Protein AF-A0A820PFG4-F1 (afdb_monomer)

Organism: NCBI:txid433720

Secondary structure (DSSP, 8-state):
--EEEEEEEE---TT---TT----SS----BTTB-TTSS-HHHHHHHHHHHHHHHHHTT-TTSEEEEEES--HHHHHHHHHHHHHHHTTSEEEEEEE-TTS--

Radius of gyration: 14.87 Å; Cα contacts (8 Å, |Δi|>4): 149; chains: 1; bounding box: 31×24×45 Å

Foldseek 3Di:
DAAAAEEAEEQAQPPAAAPVDDQDVVHDQDQLNDRCVVDDVVVSQVVSLVSVVVVVCVVVVRHHYDYDGNDDPVVVVVVVVVVCVVQPPHDHHYHHDNRRYDD

Mean predicted aligned error: 2.88 Å

Solvent-accessible surface area (backbone atoms only — not comparable to full-atom values): 6123 Å² total; per-residue (Å²): 133,52,67,53,32,35,40,42,39,38,32,46,52,65,95,46,78,26,94,83,56,88,81,57,91,86,64,94,66,65,44,72,90,36,62,47,82,81,48,57,45,70,60,27,53,54,51,32,54,52,44,45,48,56,61,48,36,76,80,47,68,84,34,48,78,44,80,39,75,62,60,52,74,65,54,51,51,55,49,54,55,51,51,47,71,74,41,65,89,40,40,68,45,78,47,78,42,54,84,23,44,69,135

Structure (mmCIF, N/CA/C/O backbone):
data_AF-A0A820PFG4-F1
#
_entry.id   AF-A0A820PFG4-F1
#
loop_
_atom_site.group_PDB
_atom_site.id
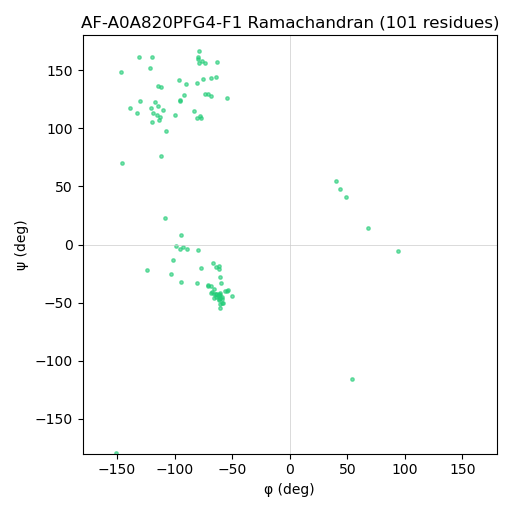_atom_site.type_symbol
_atom_site.label_atom_id
_atom_site.label_alt_id
_atom_site.label_comp_id
_atom_site.label_asym_id
_atom_site.label_entity_id
_atom_site.label_seq_id
_atom_site.pdbx_PDB_ins_code
_atom_site.Cartn_x
_atom_site.Cartn_y
_atom_site.Cartn_z
_atom_site.occupancy
_atom_site.B_iso_or_equiv
_atom_site.auth_seq_id
_atom_site.auth_comp_id
_atom_site.auth_asym_id
_atom_site.auth_atom_id
_atom_site.pdbx_PDB_model_num
ATOM 1 N N . MET A 1 1 ? -16.138 -7.560 17.099 1.00 81.19 1 MET A N 1
ATOM 2 C CA . MET A 1 1 ? -14.823 -7.464 16.434 1.00 81.19 1 MET A CA 1
ATOM 3 C C . MET A 1 1 ? -14.979 -6.708 15.120 1.00 81.19 1 MET A C 1
ATOM 5 O O . MET A 1 1 ? -15.742 -7.148 14.266 1.00 81.19 1 MET A O 1
ATOM 9 N N . LYS A 1 2 ? -14.311 -5.562 14.978 1.00 94.62 2 LYS A N 1
ATOM 10 C CA . LYS A 1 2 ? -14.297 -4.690 13.792 1.00 94.62 2 LYS A CA 1
ATOM 11 C C . LYS A 1 2 ? -12.858 -4.540 13.284 1.00 94.62 2 LYS A C 1
ATOM 13 O O . LYS A 1 2 ? -11.915 -4.616 14.067 1.00 94.62 2 LYS A O 1
ATOM 18 N N . THR A 1 3 ? -12.675 -4.303 11.985 1.00 97.88 3 THR A N 1
ATOM 19 C CA . THR A 1 3 ? -11.371 -3.868 11.456 1.00 97.88 3 THR A CA 1
ATOM 20 C C . THR A 1 3 ? -11.224 -2.371 11.685 1.00 97.88 3 THR A C 1
ATOM 22 O O . THR A 1 3 ? -11.911 -1.587 11.037 1.00 97.88 3 THR A O 1
ATOM 25 N N . VAL A 1 4 ? -10.347 -1.974 12.606 1.00 98.06 4 VAL A N 1
ATOM 26 C CA . VAL A 1 4 ? -10.161 -0.559 12.990 1.00 98.06 4 VAL A CA 1
ATOM 27 C C . VAL A 1 4 ? -8.927 0.081 12.358 1.00 98.06 4 VAL A C 1
ATOM 29 O O . VAL A 1 4 ? -8.758 1.300 12.401 1.00 98.06 4 VAL A O 1
ATOM 32 N N . SER A 1 5 ? -8.029 -0.716 11.783 1.00 98.25 5 SER A N 1
ATOM 33 C CA . SER A 1 5 ? -6.839 -0.222 11.089 1.00 98.25 5 SER A CA 1
ATOM 34 C C . SER A 1 5 ? -6.463 -1.117 9.916 1.00 98.25 5 SER A C 1
ATOM 36 O O . SER A 1 5 ? -6.675 -2.330 9.961 1.00 98.25 5 SER A O 1
ATOM 38 N N . VAL A 1 6 ? -5.885 -0.503 8.888 1.00 98.75 6 VAL A N 1
ATOM 39 C CA . VAL A 1 6 ? -5.400 -1.162 7.676 1.00 98.75 6 VAL A CA 1
ATOM 40 C C . VAL A 1 6 ? -3.965 -0.710 7.410 1.00 98.75 6 VAL A C 1
ATOM 42 O O . VAL A 1 6 ? -3.704 0.488 7.304 1.00 98.75 6 VAL A O 1
ATOM 45 N N . ALA A 1 7 ? -3.044 -1.664 7.311 1.00 98.81 7 ALA A N 1
ATOM 46 C CA . ALA A 1 7 ? -1.695 -1.461 6.797 1.00 98.81 7 ALA A CA 1
ATOM 47 C C . ALA A 1 7 ? -1.660 -1.833 5.312 1.00 98.81 7 ALA A C 1
ATOM 49 O O . ALA A 1 7 ? -2.019 -2.957 4.965 1.00 98.81 7 ALA A O 1
ATOM 50 N N . LEU A 1 8 ? -1.225 -0.907 4.461 1.00 98.81 8 LEU A N 1
ATOM 51 C CA . LEU A 1 8 ? -0.982 -1.125 3.036 1.00 98.81 8 LEU A CA 1
ATOM 52 C C . LEU A 1 8 ? 0.531 -1.133 2.810 1.00 98.81 8 LEU A C 1
ATOM 54 O O . LEU A 1 8 ? 1.158 -0.075 2.762 1.00 98.81 8 LEU A O 1
ATOM 58 N N . VAL A 1 9 ? 1.124 -2.321 2.753 1.00 98.81 9 VAL A N 1
ATOM 59 C CA . VAL A 1 9 ? 2.564 -2.517 2.563 1.00 98.81 9 VAL A CA 1
ATOM 60 C C . VAL A 1 9 ? 2.821 -2.858 1.103 1.00 98.81 9 VAL A C 1
ATOM 62 O O . VAL A 1 9 ? 2.417 -3.920 0.630 1.00 98.81 9 VAL A O 1
ATOM 65 N N . MET A 1 10 ? 3.472 -1.934 0.401 1.00 98.56 10 MET A N 1
ATOM 66 C CA . MET A 1 10 ? 3.730 -2.006 -1.034 1.00 98.56 10 MET A CA 1
ATOM 67 C C . MET A 1 10 ? 5.231 -2.178 -1.258 1.00 98.56 10 MET A C 1
ATOM 69 O O . MET A 1 10 ? 5.979 -1.238 -1.021 1.00 98.56 10 MET A O 1
ATOM 73 N N . CYS A 1 11 ? 5.659 -3.356 -1.703 1.00 98.00 11 CYS A N 1
ATOM 74 C CA . CYS A 1 11 ? 7.032 -3.676 -2.092 1.00 98.00 11 CYS A CA 1
ATOM 75 C C . CYS A 1 11 ? 7.061 -3.896 -3.611 1.00 98.00 11 CYS A C 1
ATOM 77 O O . CYS A 1 11 ? 7.045 -5.034 -4.086 1.00 98.00 11 CYS A O 1
ATOM 79 N N . LEU A 1 12 ? 7.006 -2.799 -4.369 1.00 97.06 12 LEU A N 1
ATOM 80 C CA . LEU A 1 12 ? 6.834 -2.821 -5.826 1.00 97.06 12 LEU A CA 1
ATOM 81 C C . LEU A 1 12 ? 8.123 -2.546 -6.592 1.00 97.06 12 LEU A C 1
ATOM 83 O O . LEU A 1 12 ? 8.206 -2.970 -7.741 1.00 97.06 12 LEU A O 1
ATOM 87 N N . HIS A 1 13 ? 9.087 -1.836 -5.991 1.00 95.44 13 HIS A N 1
ATOM 88 C CA . HIS A 1 13 ? 10.395 -1.557 -6.599 1.00 95.44 13 HIS A CA 1
ATOM 89 C C . HIS A 1 13 ? 10.297 -1.153 -8.088 1.00 95.44 13 HIS A C 1
ATOM 91 O O . HIS A 1 13 ? 10.970 -1.694 -8.962 1.00 95.44 13 HIS A O 1
ATOM 97 N N . ILE A 1 14 ? 9.388 -0.219 -8.396 1.00 96.19 14 ILE A N 1
ATOM 98 C CA . ILE A 1 14 ? 8.951 0.064 -9.772 1.00 96.19 14 ILE A CA 1
ATOM 99 C C . ILE A 1 14 ? 10.145 0.371 -10.686 1.00 96.19 14 ILE A C 1
ATOM 101 O O . ILE A 1 14 ? 10.932 1.280 -10.424 1.00 96.19 14 ILE A O 1
ATOM 105 N N . GLY A 1 15 ? 10.232 -0.363 -11.799 1.00 91.69 15 GLY A N 1
ATOM 106 C CA . GLY A 1 15 ? 11.328 -0.266 -12.767 1.00 91.69 15 GLY A CA 1
ATOM 107 C C . GLY A 1 15 ? 12.461 -1.268 -12.541 1.00 91.69 15 GLY A C 1
ATOM 108 O O . GLY A 1 15 ? 13.345 -1.359 -13.388 1.00 91.69 15 GLY A O 1
ATOM 109 N N . VAL A 1 16 ? 12.419 -2.035 -11.450 1.00 92.44 16 VAL A N 1
ATOM 110 C CA . VAL A 1 16 ? 13.363 -3.112 -11.150 1.00 92.44 16 VAL A CA 1
ATOM 111 C C . VAL A 1 16 ? 12.586 -4.417 -11.023 1.00 92.44 16 VAL A C 1
ATOM 113 O O . VAL A 1 16 ? 11.721 -4.560 -10.164 1.00 92.44 16 VAL A O 1
ATOM 116 N N . ASP A 1 17 ? 12.886 -5.369 -11.901 1.00 88.81 17 ASP A N 1
ATOM 117 C CA . ASP A 1 17 ? 12.269 -6.690 -11.846 1.00 88.81 17 ASP A CA 1
ATOM 118 C C . ASP A 1 17 ? 12.969 -7.555 -10.788 1.00 88.81 17 ASP A C 1
ATOM 120 O O . ASP A 1 17 ? 14.202 -7.523 -10.696 1.00 88.81 17 ASP A O 1
ATOM 124 N N . PRO A 1 18 ? 12.222 -8.335 -9.988 1.00 91.38 18 PRO A N 1
ATOM 125 C CA . PRO A 1 18 ? 12.838 -9.241 -9.037 1.00 91.38 18 PRO A CA 1
ATOM 126 C C . PRO A 1 18 ? 13.559 -10.387 -9.778 1.00 91.38 18 PRO A C 1
ATOM 128 O O . PRO A 1 18 ? 13.094 -10.850 -10.824 1.00 91.38 18 PRO A O 1
ATOM 131 N N . PRO A 1 19 ? 14.712 -10.850 -9.263 1.00 90.31 19 PRO A N 1
ATOM 132 C CA . PRO A 1 19 ? 15.622 -11.764 -9.964 1.00 90.31 19 PRO A CA 1
ATOM 133 C C . PRO A 1 19 ? 15.042 -13.154 -10.265 1.00 90.31 19 PRO A C 1
ATOM 135 O O . PRO A 1 19 ? 15.561 -13.867 -11.120 1.00 90.31 19 PRO A O 1
ATOM 138 N N . ASP A 1 20 ? 13.992 -13.558 -9.562 1.00 88.44 20 ASP A N 1
ATOM 139 C CA . ASP A 1 20 ? 13.319 -14.852 -9.671 1.00 88.44 20 ASP A CA 1
ATOM 140 C C . ASP A 1 20 ? 12.133 -14.844 -10.653 1.00 88.44 20 ASP A C 1
ATOM 142 O O . ASP A 1 20 ? 11.523 -15.891 -10.889 1.00 88.44 20 ASP A O 1
ATOM 146 N N . VAL A 1 21 ? 11.806 -13.694 -11.257 1.00 82.31 21 VAL A N 1
ATOM 147 C CA . VAL A 1 21 ? 10.670 -13.554 -12.178 1.00 82.31 21 VAL A CA 1
ATOM 148 C C . VAL A 1 21 ? 11.133 -13.103 -13.562 1.00 82.31 21 VAL A C 1
ATOM 150 O O . VAL A 1 21 ? 11.394 -11.929 -13.812 1.00 82.31 21 VAL A O 1
ATOM 153 N N . ALA A 1 22 ? 11.139 -14.034 -14.518 1.00 83.00 22 ALA A N 1
ATOM 154 C CA . ALA A 1 22 ? 11.299 -13.701 -15.931 1.00 83.00 22 ALA A CA 1
ATOM 155 C C . ALA A 1 22 ? 9.981 -13.136 -16.494 1.00 83.00 22 ALA A C 1
ATOM 157 O O . ALA A 1 22 ? 9.004 -13.869 -16.674 1.00 83.00 22 ALA A O 1
ATOM 158 N N . LYS A 1 23 ? 9.935 -11.830 -16.785 1.00 81.56 23 LYS A N 1
ATOM 159 C CA . LYS A 1 23 ? 8.765 -11.212 -17.424 1.00 81.56 23 LYS A CA 1
ATOM 160 C C . LYS A 1 23 ? 8.676 -11.602 -18.902 1.00 81.56 23 LYS A C 1
ATOM 162 O O . LYS A 1 23 ? 9.625 -11.446 -19.664 1.00 81.56 23 LYS A O 1
ATOM 167 N N . ILE A 1 24 ? 7.499 -12.068 -19.312 1.00 87.25 24 ILE A N 1
ATOM 168 C CA . ILE A 1 24 ? 7.153 -12.313 -20.720 1.00 87.25 24 ILE A CA 1
ATOM 169 C C . ILE A 1 24 ? 6.776 -11.003 -21.431 1.00 87.25 24 ILE A C 1
ATOM 171 O O . ILE A 1 24 ? 6.411 -10.024 -20.781 1.00 87.25 24 ILE A O 1
ATOM 175 N N . ASN A 1 25 ? 6.836 -10.970 -22.766 1.00 86.44 25 ASN A N 1
ATOM 176 C CA . ASN A 1 25 ? 6.390 -9.822 -23.558 1.00 86.44 25 ASN A CA 1
ATOM 177 C C . ASN A 1 25 ? 5.241 -10.235 -24.501 1.00 86.44 25 ASN A C 1
ATOM 179 O O . ASN A 1 25 ? 5.496 -11.012 -25.423 1.00 86.44 25 ASN A O 1
ATOM 183 N N . PRO A 1 26 ? 4.002 -9.739 -24.301 1.00 87.88 26 PRO A N 1
ATOM 184 C CA . PRO A 1 26 ? 3.569 -8.780 -23.275 1.00 87.88 26 PRO A CA 1
ATOM 185 C C . PRO A 1 26 ? 3.366 -9.413 -21.884 1.00 87.88 26 PRO A C 1
ATOM 187 O O . PRO A 1 26 ? 3.075 -10.600 -21.769 1.00 87.88 26 PRO A O 1
ATOM 190 N N . CYS A 1 27 ? 3.455 -8.601 -20.825 1.00 87.25 27 CYS A N 1
ATOM 191 C CA . CYS A 1 27 ? 3.113 -8.975 -19.445 1.00 87.25 27 CYS A CA 1
ATOM 192 C C . CYS A 1 27 ? 1.990 -8.094 -18.876 1.00 87.25 27 CYS A C 1
ATOM 194 O O . CYS A 1 27 ? 1.733 -6.996 -19.375 1.00 87.25 27 CYS A O 1
ATOM 196 N N . SER A 1 28 ? 1.335 -8.564 -17.809 1.00 90.12 28 SER A N 1
ATOM 197 C CA . SER A 1 28 ? 0.434 -7.745 -16.992 1.00 90.12 28 SER A CA 1
ATOM 198 C C . SER A 1 28 ? 1.231 -6.681 -16.236 1.00 90.12 28 SER A C 1
ATOM 200 O O . SER A 1 28 ? 2.202 -7.015 -15.557 1.00 90.12 28 SER A O 1
ATOM 202 N N . LYS A 1 29 ? 0.823 -5.412 -16.352 1.00 89.25 29 LYS A N 1
ATOM 203 C CA . LYS A 1 29 ? 1.572 -4.268 -15.797 1.00 89.25 29 LYS A CA 1
ATOM 204 C C . LYS A 1 29 ? 0.775 -3.383 -14.845 1.00 89.25 29 LYS A C 1
ATOM 206 O O . LYS A 1 29 ? 1.386 -2.645 -14.085 1.00 89.25 29 LYS A O 1
ATOM 211 N N . LEU A 1 30 ? -0.557 -3.402 -14.924 1.00 96.69 30 LEU A N 1
ATOM 212 C CA . LEU A 1 30 ? -1.379 -2.490 -14.133 1.00 96.69 30 LEU A CA 1
ATOM 213 C C . LEU A 1 30 ? -1.350 -2.882 -12.656 1.00 96.69 30 LEU A C 1
ATOM 215 O O . LEU A 1 30 ? -1.659 -4.019 -12.308 1.00 96.69 30 LEU A O 1
ATOM 219 N N . GLU A 1 31 ? -1.072 -1.903 -11.806 1.00 97.50 31 GLU A N 1
ATOM 220 C CA . GLU A 1 31 ? -1.135 -2.012 -10.352 1.00 97.50 31 GLU A CA 1
ATOM 221 C C . GLU A 1 31 ? -2.244 -1.092 -9.858 1.00 97.50 31 GLU A C 1
ATOM 223 O O . GLU A 1 31 ? -2.217 0.111 -10.107 1.00 97.50 31 GLU A O 1
ATOM 228 N N . CYS A 1 32 ? -3.262 -1.650 -9.201 1.00 97.88 32 CYS A N 1
ATOM 229 C CA . CYS A 1 32 ? -4.437 -0.888 -8.756 1.00 97.88 32 CYS A CA 1
ATOM 230 C C . CYS A 1 32 ? -5.049 -0.004 -9.866 1.00 97.88 32 CYS A C 1
ATOM 232 O O . CYS A 1 32 ? -5.448 1.125 -9.604 1.00 97.88 32 CYS A O 1
ATOM 234 N N . TRP A 1 33 ? -5.131 -0.526 -11.098 1.00 97.81 33 TRP A N 1
ATOM 235 C CA . TRP A 1 33 ? -5.630 0.176 -12.298 1.00 97.81 33 TRP A CA 1
ATOM 236 C C . TRP A 1 33 ? -4.756 1.334 -12.804 1.00 97.81 33 TRP A C 1
ATOM 238 O O . TRP A 1 33 ? -5.202 2.115 -13.641 1.00 97.81 33 TRP A O 1
ATOM 248 N N . ILE A 1 34 ? -3.513 1.436 -12.336 1.00 98.00 34 ILE A N 1
ATOM 249 C CA . ILE A 1 34 ? -2.543 2.450 -12.756 1.00 98.00 34 ILE A CA 1
ATOM 250 C C . ILE A 1 34 ? -1.415 1.767 -13.528 1.00 98.00 34 ILE A C 1
ATOM 252 O O . ILE A 1 34 ? -0.914 0.727 -13.106 1.00 98.00 34 ILE A O 1
A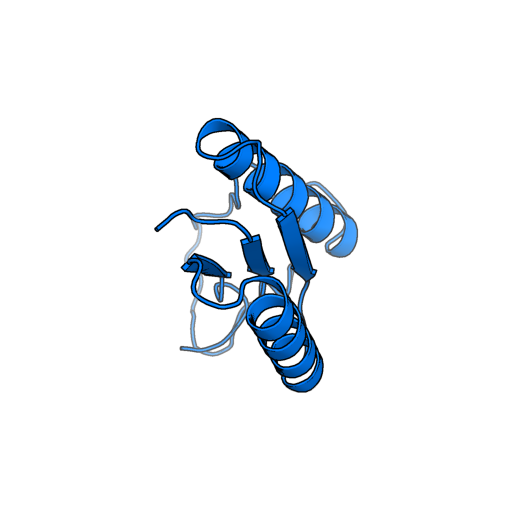TOM 256 N N . ASP A 1 35 ? -1.011 2.353 -14.659 1.00 97.00 35 ASP A N 1
ATOM 257 C CA . ASP A 1 35 ? 0.224 1.963 -15.343 1.00 97.00 35 ASP A CA 1
ATOM 258 C C . ASP A 1 35 ? 1.425 2.581 -14.603 1.00 97.00 35 ASP A C 1
ATOM 260 O O . ASP A 1 35 ? 1.594 3.807 -14.636 1.00 97.00 35 ASP A O 1
ATOM 264 N N . PRO A 1 36 ? 2.266 1.772 -13.929 1.00 96.50 36 PRO A N 1
ATOM 265 C CA . PRO A 1 36 ? 3.392 2.286 -13.159 1.00 96.50 36 PRO A CA 1
ATOM 266 C C . PRO A 1 36 ? 4.479 2.928 -14.034 1.00 96.50 36 PRO A C 1
ATOM 268 O O . PRO A 1 36 ? 5.303 3.675 -13.510 1.00 96.50 36 PRO A O 1
ATOM 271 N N . PHE A 1 37 ? 4.480 2.679 -15.349 1.00 95.06 37 PHE A N 1
ATOM 272 C CA . PHE A 1 37 ? 5.470 3.211 -16.291 1.00 95.06 37 PHE A CA 1
ATOM 273 C C . PHE A 1 37 ? 5.018 4.496 -17.000 1.00 95.06 37 PHE A C 1
ATOM 275 O O . PHE A 1 37 ? 5.803 5.104 -17.725 1.00 95.06 37 PHE A 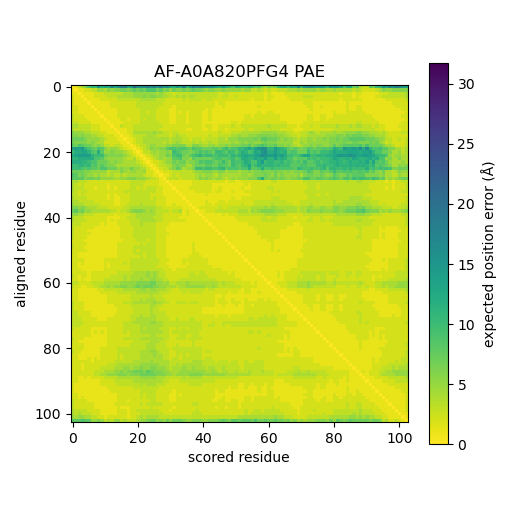O 1
ATOM 282 N N . ALA A 1 38 ? 3.783 4.952 -16.769 1.00 96.12 38 ALA A N 1
ATOM 283 C CA . ALA A 1 38 ? 3.267 6.207 -17.323 1.00 96.12 38 ALA A CA 1
ATOM 284 C C . ALA A 1 38 ? 3.741 7.462 -16.555 1.00 96.12 38 ALA A C 1
ATOM 286 O O . ALA A 1 38 ? 3.430 8.589 -16.943 1.00 96.12 38 ALA A O 1
ATOM 287 N N . MET A 1 39 ? 4.467 7.292 -15.444 1.00 96.50 39 MET A N 1
ATOM 288 C CA . MET A 1 39 ? 4.992 8.378 -14.611 1.00 96.50 39 MET A CA 1
ATOM 289 C C . MET A 1 39 ? 6.288 7.962 -13.901 1.00 96.50 39 MET A C 1
ATOM 291 O O . MET A 1 39 ? 6.774 6.849 -14.076 1.00 96.50 39 MET A O 1
ATOM 295 N N . THR A 1 40 ? 6.875 8.857 -13.098 1.00 97.88 40 THR A N 1
ATOM 296 C CA . THR A 1 40 ? 8.091 8.523 -12.341 1.00 97.88 40 THR A CA 1
ATOM 297 C C . THR A 1 40 ? 7.810 7.415 -11.315 1.00 97.88 40 THR A C 1
ATOM 299 O O . THR A 1 40 ? 6.745 7.446 -10.691 1.00 97.88 40 THR A O 1
ATOM 302 N N . PRO A 1 41 ? 8.755 6.485 -11.061 1.00 97.69 41 PRO A N 1
ATOM 303 C CA . PRO A 1 41 ? 8.546 5.355 -10.147 1.00 97.69 41 PRO A CA 1
ATOM 304 C C . PRO A 1 41 ? 7.990 5.754 -8.776 1.00 97.69 41 PRO A C 1
ATOM 306 O O . PRO A 1 41 ? 7.026 5.172 -8.289 1.00 97.69 41 PRO A O 1
ATOM 309 N N . ARG A 1 42 ? 8.534 6.823 -8.182 1.00 97.19 42 ARG A N 1
ATOM 310 C CA . ARG A 1 42 ? 8.062 7.346 -6.895 1.00 97.19 42 ARG A CA 1
ATOM 311 C C . ARG A 1 42 ? 6.605 7.812 -6.947 1.00 97.19 42 ARG A C 1
ATOM 313 O O . ARG A 1 42 ? 5.818 7.458 -6.075 1.00 97.19 42 ARG A O 1
ATOM 320 N N . ARG A 1 43 ? 6.240 8.588 -7.973 1.00 98.19 43 ARG A N 1
ATOM 321 C CA . ARG A 1 43 ? 4.872 9.100 -8.131 1.00 98.19 43 ARG A CA 1
ATOM 322 C C . ARG A 1 43 ? 3.892 7.970 -8.441 1.00 98.19 43 ARG A C 1
ATOM 324 O O . ARG A 1 43 ? 2.761 8.005 -7.958 1.00 98.19 43 ARG A O 1
ATOM 331 N N . ALA A 1 44 ? 4.326 6.972 -9.209 1.00 98.25 44 ALA A N 1
ATOM 332 C CA . ALA A 1 44 ? 3.545 5.773 -9.480 1.00 98.25 44 ALA A CA 1
ATOM 333 C C . ALA A 1 44 ? 3.235 5.028 -8.178 1.00 98.25 44 ALA A C 1
ATOM 335 O O . ALA A 1 44 ? 2.068 4.783 -7.890 1.00 98.25 44 ALA A O 1
ATOM 336 N N . LEU A 1 45 ? 4.249 4.759 -7.352 1.00 98.50 45 LEU A N 1
ATOM 337 C CA . LEU A 1 45 ? 4.096 4.068 -6.070 1.00 98.50 45 LEU A CA 1
ATOM 338 C C . LEU A 1 45 ? 3.139 4.801 -5.115 1.00 98.50 45 LEU A C 1
ATOM 340 O O . LEU A 1 45 ? 2.247 4.182 -4.534 1.00 98.50 45 LEU A O 1
ATOM 344 N N . GLU A 1 46 ? 3.282 6.124 -4.994 1.00 98.50 46 GLU A N 1
ATOM 345 C CA . GLU A 1 46 ? 2.381 6.968 -4.197 1.00 98.50 46 GLU A CA 1
ATOM 346 C C . GLU A 1 46 ? 0.934 6.914 -4.730 1.00 98.50 46 GLU A C 1
ATOM 348 O O . GLU A 1 46 ? -0.008 6.760 -3.949 1.00 98.50 46 GLU A O 1
ATOM 353 N N . SER A 1 47 ? 0.750 6.975 -6.054 1.00 98.56 47 SER A N 1
ATOM 354 C CA . SER A 1 47 ? -0.575 6.939 -6.695 1.00 98.56 47 SER A CA 1
ATOM 355 C C . SER A 1 47 ? -1.254 5.574 -6.553 1.00 98.56 47 SER A C 1
ATOM 357 O O . SER A 1 47 ? -2.440 5.511 -6.238 1.00 98.56 47 SER A O 1
ATOM 359 N N . ILE A 1 48 ? -0.500 4.484 -6.721 1.00 98.75 48 ILE A N 1
ATOM 360 C CA . ILE A 1 48 ? -0.979 3.106 -6.542 1.00 98.75 48 ILE A CA 1
ATOM 361 C C . ILE A 1 48 ? -1.452 2.893 -5.104 1.00 98.75 48 ILE A C 1
ATOM 363 O O . ILE A 1 48 ? -2.544 2.374 -4.886 1.00 98.75 48 ILE A O 1
ATOM 367 N N . ALA A 1 49 ? -0.672 3.330 -4.114 1.00 98.69 49 ALA A N 1
ATOM 368 C CA . ALA A 1 49 ? -1.055 3.190 -2.714 1.00 98.69 49 ALA A CA 1
ATOM 369 C C . ALA A 1 49 ? -2.290 4.029 -2.350 1.00 98.69 49 ALA A C 1
ATOM 371 O O . ALA A 1 49 ? -3.144 3.562 -1.593 1.00 98.69 49 ALA A O 1
ATOM 372 N N . ALA A 1 50 ? -2.405 5.244 -2.894 1.00 98.69 50 ALA A N 1
ATOM 373 C CA . ALA A 1 50 ? -3.579 6.093 -2.703 1.00 98.69 50 ALA A CA 1
ATOM 374 C C . ALA A 1 50 ? -4.840 5.467 -3.322 1.00 98.69 50 ALA A C 1
ATOM 376 O O . ALA A 1 50 ? -5.901 5.447 -2.697 1.00 98.69 50 ALA A O 1
ATOM 377 N N . GLU A 1 51 ? -4.720 4.901 -4.522 1.00 98.75 51 GLU A N 1
ATOM 378 C CA . GLU A 1 51 ? -5.822 4.226 -5.203 1.00 98.75 51 GLU A CA 1
ATOM 379 C C . GLU A 1 51 ? -6.229 2.931 -4.481 1.00 98.75 51 GLU A C 1
ATOM 381 O O . GLU A 1 51 ? -7.418 2.688 -4.270 1.00 98.75 51 GLU A O 1
ATOM 386 N N . LEU A 1 52 ? -5.263 2.147 -3.992 1.00 98.81 52 LEU A N 1
ATOM 387 C CA . LEU A 1 52 ? -5.533 0.979 -3.153 1.00 98.81 52 LEU A CA 1
ATOM 388 C C . LEU A 1 52 ? -6.260 1.359 -1.856 1.00 98.81 52 LEU A C 1
ATOM 390 O O . LEU A 1 52 ? -7.216 0.690 -1.455 1.00 98.81 52 LEU A O 1
ATOM 394 N N . GLN A 1 53 ? -5.835 2.444 -1.202 1.00 98.75 53 GLN A N 1
ATOM 395 C CA . GLN A 1 53 ? -6.525 2.965 -0.026 1.00 98.75 53 GLN A CA 1
ATOM 396 C C . GLN A 1 53 ? -7.979 3.311 -0.363 1.00 98.75 53 GLN A C 1
ATOM 398 O O . GLN A 1 53 ? -8.882 2.813 0.310 1.00 98.75 53 GLN A O 1
ATOM 403 N N . ARG A 1 54 ? -8.216 4.067 -1.442 1.00 98.62 54 ARG A N 1
ATOM 404 C CA . ARG A 1 54 ? -9.562 4.438 -1.910 1.00 98.62 54 ARG A CA 1
ATOM 405 C C . ARG A 1 54 ? -10.445 3.213 -2.177 1.00 98.62 54 ARG A C 1
ATOM 407 O O . ARG A 1 54 ? -11.631 3.208 -1.841 1.00 98.62 54 ARG A O 1
ATOM 414 N N . GLN A 1 55 ? -9.878 2.150 -2.750 1.00 98.75 55 GLN A N 1
ATOM 415 C CA . GLN A 1 55 ? -10.588 0.888 -2.978 1.00 98.75 55 GLN A CA 1
ATOM 416 C C . GLN A 1 55 ? -11.015 0.217 -1.669 1.00 98.75 55 GLN A C 1
ATOM 418 O O . GLN A 1 55 ? -12.154 -0.242 -1.565 1.00 98.75 55 GLN A O 1
ATOM 423 N N . TYR A 1 56 ? -10.151 0.187 -0.651 1.00 98.69 56 TYR A N 1
ATOM 424 C CA . TYR A 1 56 ? -10.523 -0.343 0.661 1.00 98.69 56 TYR A CA 1
ATOM 425 C C . TYR A 1 56 ? -11.494 0.560 1.424 1.00 98.69 56 TYR A C 1
ATOM 427 O O . TYR A 1 56 ? -12.363 0.042 2.127 1.00 98.69 56 TYR A O 1
ATOM 435 N N . GLU A 1 57 ? -11.377 1.881 1.301 1.00 98.50 57 GLU A N 1
ATOM 436 C CA . GLU A 1 57 ? -12.275 2.848 1.948 1.00 98.50 57 GLU A CA 1
ATOM 437 C C . GLU A 1 57 ? -13.729 2.669 1.495 1.00 98.50 57 GLU A C 1
ATOM 439 O O . GLU A 1 57 ? -14.649 2.888 2.283 1.00 98.50 57 GLU A O 1
ATOM 444 N N . ARG A 1 58 ? -13.956 2.168 0.272 1.00 98.25 58 ARG A N 1
ATOM 445 C CA . ARG A 1 58 ? -15.293 1.772 -0.199 1.00 98.25 58 ARG A CA 1
ATOM 446 C C . ARG A 1 58 ? -15.929 0.678 0.669 1.00 98.25 58 ARG A C 1
ATOM 448 O O . ARG A 1 58 ? -17.146 0.671 0.833 1.00 98.25 58 ARG A O 1
ATOM 455 N N . TRP A 1 59 ? -15.127 -0.234 1.221 1.00 97.94 59 TRP A N 1
ATOM 456 C CA . TRP A 1 59 ? -15.592 -1.345 2.060 1.00 97.94 59 TRP A CA 1
ATOM 457 C C . TRP A 1 59 ? -15.554 -1.018 3.558 1.00 97.94 59 TRP A C 1
ATOM 459 O O . TRP A 1 59 ? -16.381 -1.519 4.320 1.00 97.94 59 TRP A O 1
ATOM 469 N N . GLN A 1 60 ? -14.597 -0.196 4.001 1.00 97.75 60 GLN A N 1
ATOM 470 C CA . GLN A 1 60 ? -14.412 0.159 5.410 1.00 97.75 60 GLN A CA 1
ATOM 471 C C . GLN A 1 60 ? -13.917 1.605 5.593 1.00 97.75 60 GLN A C 1
ATOM 473 O O . GLN A 1 60 ? -12.809 1.861 6.051 1.00 97.75 60 GLN A O 1
ATOM 478 N N . SER A 1 61 ? -14.777 2.579 5.311 1.00 97.06 61 SER A N 1
ATOM 479 C CA . SER A 1 61 ? -14.424 4.008 5.332 1.00 97.06 61 SER A CA 1
ATOM 480 C C . SER A 1 61 ? -13.958 4.567 6.684 1.00 97.06 61 SER A C 1
ATOM 482 O O . SER A 1 61 ? -13.344 5.629 6.723 1.00 97.06 61 SER A O 1
ATOM 484 N N . LYS A 1 62 ? -14.248 3.893 7.807 1.00 97.00 62 LYS A N 1
ATOM 485 C CA . LYS A 1 62 ? -13.946 4.394 9.162 1.00 97.00 62 LYS A CA 1
ATOM 486 C C . LYS A 1 62 ? -12.668 3.814 9.774 1.00 97.00 62 LYS A C 1
ATOM 488 O O . LYS A 1 62 ? -12.331 4.169 10.904 1.00 97.00 62 LYS A O 1
ATOM 493 N N . ALA A 1 63 ? -11.970 2.913 9.081 1.00 97.94 63 ALA A N 1
ATOM 494 C CA . ALA A 1 63 ? -10.690 2.408 9.566 1.00 97.94 63 ALA A CA 1
ATOM 495 C C . ALA A 1 63 ? -9.578 3.453 9.413 1.00 97.94 63 ALA A C 1
ATOM 497 O O . ALA A 1 63 ? -9.619 4.337 8.563 1.00 97.94 63 ALA A O 1
ATOM 498 N N . ARG A 1 64 ? -8.536 3.324 10.235 1.00 98.06 64 ARG A N 1
ATOM 499 C CA . ARG A 1 64 ? -7.302 4.093 10.070 1.00 98.06 64 ARG A CA 1
ATOM 500 C C . ARG A 1 64 ? -6.403 3.418 9.037 1.00 98.06 64 ARG A C 1
ATOM 502 O O . ARG A 1 64 ? -5.882 2.336 9.304 1.00 98.06 64 ARG A O 1
ATOM 509 N N . TYR A 1 65 ? -6.169 4.084 7.915 1.00 98.56 65 TYR A N 1
ATOM 510 C CA . TYR A 1 65 ? -5.274 3.611 6.861 1.00 98.56 65 TYR A CA 1
ATOM 511 C C . TYR A 1 65 ? -3.842 4.109 7.071 1.00 98.56 65 TYR A C 1
ATOM 513 O O . TYR A 1 65 ? -3.613 5.253 7.479 1.00 98.56 65 TYR A O 1
ATOM 521 N N . LYS A 1 66 ? -2.868 3.225 6.843 1.00 98.38 66 LYS A N 1
ATOM 522 C CA . LYS A 1 66 ? -1.435 3.525 6.879 1.00 98.38 66 LYS A CA 1
ATOM 523 C C . LYS A 1 66 ? -0.733 2.819 5.727 1.00 98.38 66 LYS A C 1
ATOM 525 O O . LYS A 1 66 ? -0.706 1.592 5.699 1.00 98.38 66 LYS A O 1
ATOM 53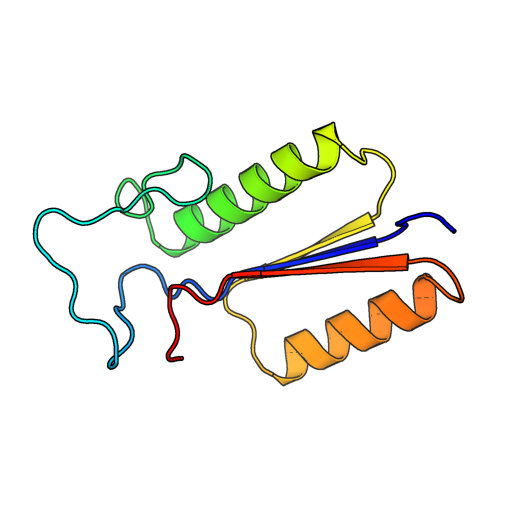0 N N . SER A 1 67 ? -0.137 3.598 4.832 1.00 98.19 67 SER A N 1
ATOM 531 C CA . SER A 1 67 ? 0.655 3.087 3.713 1.00 98.19 67 SER A CA 1
ATOM 532 C C . SER A 1 67 ? 2.142 3.074 4.051 1.00 98.19 67 SER A C 1
ATOM 534 O O . SER A 1 67 ? 2.646 3.982 4.713 1.00 98.19 67 SER A O 1
ATOM 536 N N . SER A 1 68 ? 2.835 2.037 3.597 1.00 98.31 68 SER A N 1
ATOM 537 C CA . SER A 1 68 ? 4.273 1.839 3.743 1.00 98.31 68 SER A CA 1
ATOM 538 C C . SER A 1 68 ? 4.815 1.446 2.372 1.00 98.31 68 SER A C 1
ATOM 540 O O . SER A 1 68 ? 4.410 0.422 1.825 1.00 98.31 68 SER A O 1
ATOM 542 N N . LEU A 1 69 ? 5.629 2.324 1.787 1.00 98.56 69 LEU A N 1
ATOM 543 C CA . LEU A 1 69 ? 6.005 2.303 0.373 1.00 98.56 69 LEU A CA 1
ATOM 544 C C . LEU A 1 69 ? 7.479 1.912 0.249 1.00 98.56 69 LEU A C 1
ATOM 546 O O . LEU A 1 69 ? 8.326 2.631 0.771 1.00 98.56 69 LEU A O 1
ATOM 550 N N . ASP A 1 70 ? 7.749 0.769 -0.379 1.00 98.25 70 ASP A N 1
ATOM 551 C CA . ASP A 1 70 ? 9.041 0.073 -0.412 1.00 98.25 70 ASP A CA 1
ATOM 552 C C . ASP A 1 70 ? 9.777 0.084 0.950 1.00 98.25 70 ASP A C 1
ATOM 554 O O . ASP A 1 70 ? 10.917 0.547 1.048 1.00 98.25 70 ASP A O 1
ATOM 558 N N . PRO A 1 71 ? 9.122 -0.375 2.038 1.00 98.38 71 PRO A N 1
ATOM 559 C CA . PRO A 1 71 ? 9.665 -0.226 3.380 1.00 98.38 71 PRO A CA 1
ATOM 560 C C . PRO A 1 71 ? 10.792 -1.201 3.697 1.00 98.38 71 PRO A C 1
ATOM 562 O O . PRO A 1 71 ? 10.874 -2.308 3.163 1.00 98.38 71 PRO A O 1
ATOM 565 N N . THR A 1 72 ? 11.601 -0.825 4.684 1.00 98.25 72 THR A N 1
ATOM 566 C CA . THR A 1 72 ? 12.554 -1.742 5.309 1.00 98.25 72 THR A CA 1
ATOM 567 C C . THR A 1 72 ? 11.865 -2.661 6.325 1.00 98.25 72 THR A C 1
ATOM 569 O O . THR A 1 72 ? 10.747 -2.410 6.786 1.00 98.25 72 THR A O 1
ATOM 572 N N . GLN A 1 73 ? 12.569 -3.711 6.756 1.00 97.56 73 GLN A N 1
ATOM 573 C CA . GLN A 1 73 ? 12.113 -4.584 7.844 1.00 97.56 73 GLN A CA 1
ATOM 574 C C . GLN A 1 73 ? 11.790 -3.795 9.127 1.00 97.56 73 GLN A C 1
ATOM 576 O O . GLN A 1 73 ? 10.804 -4.085 9.810 1.00 97.56 73 GLN A O 1
ATOM 581 N N . GLU A 1 74 ? 12.602 -2.786 9.453 1.00 98.31 74 GLU A N 1
ATOM 582 C CA . GLU A 1 74 ? 12.419 -1.980 10.661 1.00 98.31 74 GLU A CA 1
ATOM 583 C C . GLU A 1 74 ? 11.189 -1.065 10.553 1.00 98.31 74 GLU A C 1
ATOM 585 O O . GLU A 1 74 ? 10.460 -0.893 11.534 1.00 98.31 74 GLU A O 1
ATOM 590 N N . ASP A 1 75 ? 10.890 -0.541 9.362 1.00 98.12 75 ASP A N 1
ATOM 591 C CA . ASP A 1 75 ? 9.674 0.244 9.118 1.00 98.12 75 ASP A CA 1
ATOM 592 C C . ASP A 1 75 ? 8.414 -0.608 9.309 1.00 98.12 75 ASP A C 1
ATOM 594 O O . ASP A 1 75 ? 7.484 -0.195 10.012 1.00 98.12 75 ASP A O 1
ATOM 598 N N . ILE A 1 76 ? 8.407 -1.832 8.764 1.00 98.12 76 ILE A N 1
ATOM 599 C CA . ILE A 1 76 ? 7.297 -2.783 8.931 1.00 98.12 76 ILE A CA 1
ATOM 600 C C . ILE A 1 76 ? 7.122 -3.142 10.410 1.00 98.12 76 ILE A C 1
ATOM 602 O O . ILE A 1 76 ? 6.000 -3.131 10.925 1.00 98.12 76 ILE A O 1
ATOM 606 N N . LYS A 1 77 ? 8.218 -3.407 11.131 1.00 98.38 77 LYS A N 1
ATOM 607 C CA . LYS A 1 77 ? 8.179 -3.703 12.570 1.00 98.38 77 LYS A CA 1
ATOM 608 C C . LYS A 1 77 ? 7.541 -2.555 13.353 1.00 98.38 77 LYS A C 1
ATOM 610 O O . LYS A 1 77 ? 6.601 -2.781 14.121 1.00 98.38 77 LYS A O 1
ATOM 615 N N . LYS A 1 78 ? 7.994 -1.316 13.133 1.00 98.50 78 LYS A N 1
ATOM 616 C CA . LYS A 1 78 ? 7.436 -0.116 13.780 1.00 98.50 78 LYS A CA 1
ATOM 617 C C . LYS A 1 78 ? 5.958 0.087 13.444 1.00 98.50 78 LYS A C 1
ATOM 619 O O . LYS A 1 78 ? 5.171 0.409 14.343 1.00 98.50 78 LYS A O 1
ATOM 624 N N . LEU A 1 79 ? 5.566 -0.129 12.1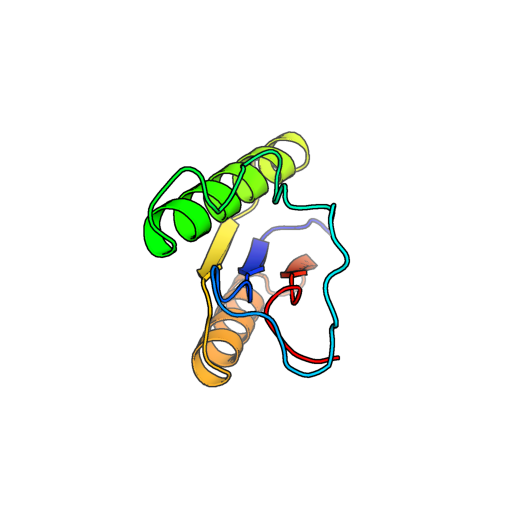86 1.00 98.44 79 LEU A N 1
ATOM 625 C CA . LEU A 1 79 ? 4.179 -0.048 11.728 1.00 98.44 79 LEU A CA 1
ATOM 626 C C . LEU A 1 79 ? 3.293 -1.061 12.463 1.00 98.44 79 LEU A C 1
ATOM 628 O O . LEU A 1 79 ? 2.317 -0.665 13.104 1.00 98.44 79 LEU A O 1
ATOM 632 N N . CYS A 1 80 ? 3.655 -2.344 12.432 1.00 98.31 80 CYS A N 1
ATOM 633 C CA . CYS A 1 80 ? 2.894 -3.422 13.064 1.00 98.31 80 CYS A CA 1
ATOM 634 C C . CYS A 1 80 ? 2.738 -3.207 14.573 1.00 98.31 80 CYS A C 1
ATOM 636 O O . CYS A 1 80 ? 1.622 -3.283 15.094 1.00 98.31 80 CYS A O 1
ATOM 638 N N . MET A 1 81 ? 3.828 -2.859 15.265 1.00 98.25 81 MET A N 1
ATOM 639 C CA . MET A 1 81 ? 3.805 -2.579 16.705 1.00 98.25 81 MET A CA 1
ATOM 640 C C . MET A 1 81 ? 2.891 -1.396 17.040 1.00 98.25 81 MET A C 1
ATOM 642 O O . MET A 1 81 ? 2.105 -1.453 17.988 1.00 98.25 81 MET A O 1
ATOM 646 N N . THR A 1 82 ? 2.949 -0.332 16.237 1.00 98.19 82 THR A N 1
ATOM 647 C CA . THR A 1 82 ? 2.111 0.857 16.429 1.00 98.19 82 THR A CA 1
ATOM 648 C C . THR A 1 82 ? 0.635 0.547 16.205 1.00 98.19 82 THR A C 1
ATOM 650 O O . THR A 1 82 ? -0.203 0.939 17.019 1.00 98.19 82 THR A O 1
ATOM 653 N N . LEU A 1 83 ? 0.296 -0.166 15.128 1.00 98.06 83 LEU A N 1
ATOM 654 C CA . LEU A 1 83 ? -1.093 -0.506 14.836 1.00 98.06 83 LEU A CA 1
ATOM 655 C C . LEU A 1 83 ? -1.669 -1.457 15.887 1.00 98.06 83 LEU A C 1
ATOM 657 O O . LEU A 1 83 ? -2.781 -1.219 16.355 1.00 98.06 83 LEU A O 1
ATOM 661 N N . ARG A 1 84 ? -0.914 -2.478 16.319 1.00 97.88 84 ARG A N 1
ATOM 662 C CA . ARG A 1 84 ? -1.367 -3.413 17.361 1.00 97.88 84 ARG A CA 1
ATOM 663 C C . ARG A 1 84 ? -1.629 -2.714 18.686 1.00 97.88 84 ARG A C 1
ATOM 665 O O . ARG A 1 84 ? -2.717 -2.876 19.235 1.00 97.88 84 ARG A O 1
ATOM 672 N N . ARG A 1 85 ? -0.701 -1.868 19.147 1.00 97.81 85 ARG A N 1
ATOM 673 C CA . ARG A 1 85 ? -0.886 -1.065 20.368 1.00 97.81 85 ARG A CA 1
ATOM 674 C C . ARG A 1 85 ? -2.176 -0.237 20.325 1.00 97.81 85 ARG A C 1
ATOM 676 O O . ARG A 1 85 ? -2.871 -0.139 21.330 1.00 97.81 85 ARG A O 1
ATOM 683 N N . ASN A 1 86 ? -2.512 0.330 19.166 1.00 96.88 86 ASN A N 1
ATOM 684 C CA . ASN A 1 86 ? -3.694 1.179 19.007 1.00 96.88 86 ASN A CA 1
ATOM 685 C C . ASN A 1 86 ? -5.001 0.387 18.837 1.00 96.88 86 ASN A C 1
ATOM 687 O O . ASN A 1 86 ? -6.049 0.856 19.275 1.00 96.88 86 ASN A O 1
ATOM 691 N N . ALA A 1 87 ? -4.956 -0.788 18.207 1.00 97.00 87 ALA A N 1
ATOM 692 C CA . ALA A 1 87 ? -6.142 -1.602 17.947 1.00 97.00 87 ALA A CA 1
ATOM 693 C C . ALA A 1 87 ? -6.641 -2.364 19.184 1.00 97.00 87 ALA A C 1
ATOM 695 O O . ALA A 1 87 ? -7.808 -2.746 19.213 1.00 97.00 87 ALA A O 1
ATOM 696 N N . ARG A 1 88 ? -5.795 -2.572 20.206 1.00 95.81 88 ARG A N 1
ATOM 697 C CA . ARG A 1 88 ? -6.117 -3.401 21.384 1.00 95.81 88 ARG A CA 1
ATOM 698 C C . ARG A 1 88 ? -6.566 -4.802 20.938 1.00 95.81 88 ARG A C 1
ATOM 700 O O . A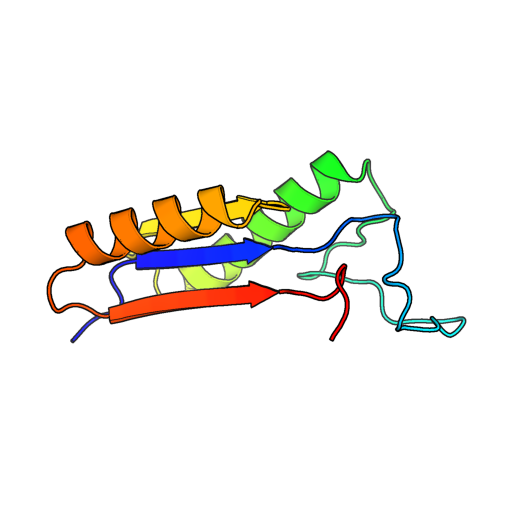RG A 1 88 ? -5.787 -5.492 20.285 1.00 95.81 88 ARG A O 1
ATOM 707 N N . GLU A 1 89 ? -7.817 -5.167 21.210 1.00 96.69 89 GLU A N 1
ATOM 708 C CA . GLU A 1 89 ? -8.451 -6.440 20.835 1.00 96.69 89 GLU A CA 1
ATOM 709 C C . GLU A 1 89 ? -9.130 -6.410 19.452 1.00 96.69 89 GLU A C 1
ATOM 711 O O . GLU A 1 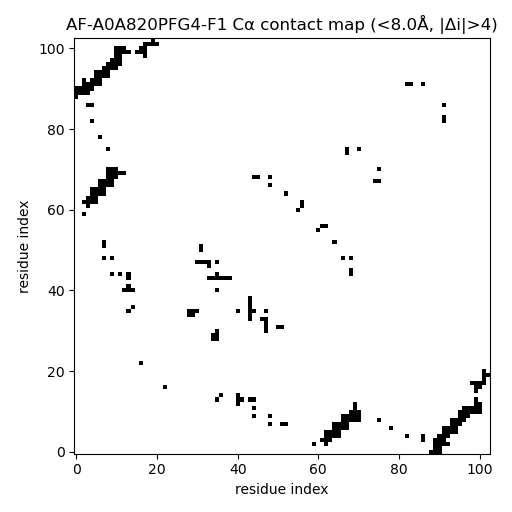89 ? -9.657 -7.415 18.976 1.00 96.69 89 GLU A O 1
ATOM 716 N N . GLU A 1 90 ? -9.150 -5.258 18.778 1.00 98.12 90 GLU A N 1
ATOM 717 C CA . GLU A 1 90 ? -9.788 -5.135 17.471 1.00 98.12 90 GLU A CA 1
ATOM 718 C C . GLU A 1 90 ? -8.898 -5.677 16.341 1.00 98.12 90 GLU A C 1
ATOM 720 O O . GLU A 1 90 ? -7.670 -5.842 16.450 1.00 98.12 90 GLU A O 1
ATOM 725 N N . ARG A 1 91 ? -9.539 -5.966 15.206 1.00 98.31 91 ARG A N 1
ATOM 726 C CA . ARG A 1 91 ? -8.870 -6.530 14.036 1.00 98.31 91 ARG A CA 1
ATOM 727 C C . ARG A 1 91 ? -8.059 -5.451 13.313 1.00 98.31 91 ARG A C 1
ATOM 729 O O . ARG A 1 91 ? -8.497 -4.308 13.166 1.00 98.31 91 ARG A O 1
ATOM 736 N N . ILE A 1 92 ? -6.893 -5.848 12.811 1.00 98.44 92 ILE A N 1
ATOM 737 C CA . ILE A 1 92 ? -6.091 -5.07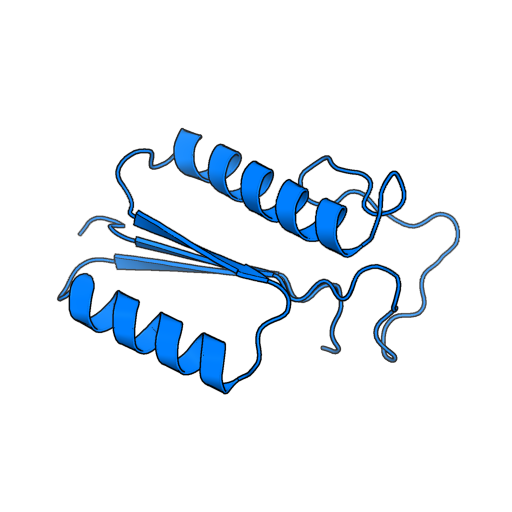4 11.857 1.00 98.44 92 ILE A CA 1
ATOM 738 C C . ILE A 1 92 ? -6.059 -5.864 10.555 1.00 98.44 92 ILE A C 1
ATOM 740 O O . ILE A 1 92 ? -5.879 -7.080 10.589 1.00 98.44 92 ILE A O 1
ATOM 744 N N . LEU A 1 93 ? -6.229 -5.182 9.428 1.00 98.69 93 LEU A N 1
ATOM 745 C CA . LEU A 1 93 ? -5.933 -5.743 8.115 1.00 98.69 93 LEU A CA 1
ATOM 746 C C . LEU A 1 93 ? -4.487 -5.402 7.749 1.00 98.69 93 LEU A C 1
ATOM 748 O O . LEU A 1 93 ? -4.100 -4.237 7.807 1.00 98.69 93 LEU A O 1
ATOM 752 N N . PHE A 1 94 ? -3.707 -6.404 7.365 1.00 98.75 94 PHE A N 1
ATOM 753 C CA . PHE A 1 94 ? -2.371 -6.221 6.812 1.00 98.75 94 PHE A CA 1
ATOM 754 C C . PHE A 1 94 ? -2.400 -6.677 5.355 1.00 98.75 94 PHE A C 1
ATOM 756 O O . PHE A 1 94 ? -2.536 -7.868 5.084 1.00 98.75 94 PHE A O 1
ATOM 763 N N . HIS A 1 95 ? -2.346 -5.726 4.428 1.00 98.81 95 HIS A N 1
ATOM 764 C CA . HIS A 1 95 ? -2.223 -5.999 3.005 1.00 98.81 95 HIS A CA 1
ATOM 765 C C . HIS A 1 95 ? -0.749 -5.915 2.621 1.00 98.81 95 HIS A C 1
ATOM 767 O O . HIS A 1 95 ? -0.115 -4.884 2.843 1.00 98.81 95 HIS A O 1
ATOM 773 N N . TYR A 1 96 ? -0.232 -6.994 2.045 1.00 98.62 96 TYR A N 1
ATOM 774 C CA . TYR A 1 96 ? 1.126 -7.080 1.533 1.00 98.62 96 TYR A CA 1
ATOM 775 C C . TYR A 1 96 ? 1.079 -7.301 0.025 1.00 98.62 96 TYR A C 1
ATOM 777 O O . TYR A 1 96 ? 0.480 -8.276 -0.429 1.00 98.62 96 TYR A O 1
ATOM 785 N N . ASN A 1 97 ? 1.714 -6.408 -0.727 1.00 98.19 97 ASN A N 1
ATOM 786 C CA . ASN A 1 97 ? 1.965 -6.577 -2.151 1.00 98.19 97 ASN A CA 1
ATOM 787 C C . ASN A 1 97 ? 3.480 -6.665 -2.364 1.00 98.19 97 ASN A C 1
ATOM 789 O O . ASN A 1 97 ? 4.189 -5.684 -2.153 1.00 98.19 97 ASN A O 1
ATOM 793 N N . GLY A 1 98 ? 3.954 -7.850 -2.747 1.00 97.25 98 GLY A N 1
ATOM 794 C CA . GLY A 1 98 ? 5.368 -8.163 -2.951 1.00 97.25 98 GLY A CA 1
ATOM 795 C C . GLY A 1 98 ? 5.773 -8.334 -4.414 1.00 97.25 98 GLY A C 1
ATOM 796 O O . GLY A 1 98 ? 6.740 -9.032 -4.678 1.00 97.25 98 GLY A O 1
ATOM 797 N N . HIS A 1 99 ? 5.043 -7.771 -5.383 1.00 96.00 99 HIS A N 1
ATOM 798 C CA . HIS A 1 99 ? 5.331 -8.009 -6.807 1.00 96.00 99 HIS A CA 1
ATOM 799 C C . HIS A 1 99 ? 6.721 -7.534 -7.273 1.00 96.00 99 HIS A C 1
ATOM 801 O O . HIS A 1 99 ? 7.207 -8.011 -8.297 1.00 96.00 99 HIS A O 1
ATOM 807 N N . GLY A 1 100 ? 7.355 -6.603 -6.553 1.00 95.50 100 GLY A N 1
ATOM 808 C CA . GLY A 1 100 ? 8.701 -6.102 -6.846 1.00 95.50 100 GLY A CA 1
ATOM 809 C C . GLY A 1 100 ? 9.827 -6.803 -6.089 1.00 95.50 100 GLY A C 1
ATOM 810 O O . GLY A 1 100 ? 10.956 -6.320 -6.118 1.00 95.50 100 GLY A O 1
ATOM 811 N N . VAL A 1 101 ? 9.542 -7.888 -5.364 1.00 95.81 101 VAL A N 1
ATOM 812 C CA . VAL A 1 101 ? 10.533 -8.620 -4.561 1.00 95.81 101 VAL A CA 1
ATOM 813 C C . VAL A 1 101 ? 10.478 -10.131 -4.835 1.00 95.81 101 VAL A C 1
ATOM 815 O O . VAL A 1 101 ? 9.473 -10.607 -5.365 1.00 95.81 101 VAL A O 1
ATOM 818 N N . PRO A 1 102 ? 11.539 -10.889 -4.492 1.00 94.00 102 PRO A N 1
ATOM 819 C CA . PRO A 1 102 ? 11.552 -12.342 -4.651 1.00 94.00 102 PRO A CA 1
ATOM 820 C C . PRO A 1 102 ? 10.515 -13.090 -3.811 1.00 94.00 102 PRO A C 1
ATOM 822 O O . PRO A 1 102 ? 10.077 -12.592 -2.769 1.00 94.00 102 PRO A O 1
ATOM 825 N N . ARG A 1 103 ? 10.173 -14.302 -4.260 1.00 88.50 103 ARG A N 1
ATOM 826 C CA . ARG A 1 103 ? 9.312 -15.264 -3.552 1.00 88.50 103 ARG A CA 1
ATOM 827 C C . ARG A 1 103 ? 9.969 -15.918 -2.341 1.00 88.50 103 ARG A C 1
ATOM 829 O O . ARG A 1 103 ? 11.195 -16.166 -2.371 1.00 88.50 103 ARG A O 1
#

pLDDT: mean 96.09, std 4.17, range [81.19, 98.81]

Sequence (103 aa):
MKTVSVALVMCLHIGVDPPDVAKINPCSKLECWIDPFAMTPRRALESIAAELQRQYERWQSKARYKSSLDPTQEDIKKLCMTLRRNAREERILFHYNGHGVPR

InterPro domains:
  IPR00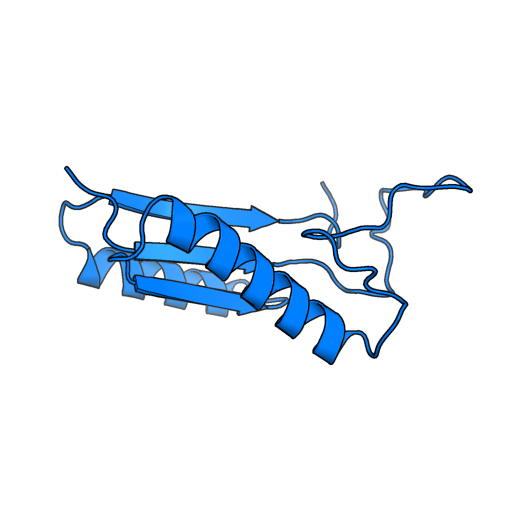4083 Regulatory associated protein of TOR [PTHR12848] (1-103)
  IPR029347 Raptor, N-terminal CASPase-like domain [PF14538] (1-103)
  IPR029347 Raptor, N-terminal CASPase-like domain [SM01302] (1-103)

Nearest PDB structures (foldseek):
  7ux2-assembly1_A  TM=9.982E-01  e=6.871E-13  Homo sapiens
  6bcu-assembly1_W  TM=9.946E-01  e=5.679E-13  Homo sapiens
  7uxh-assembly1_E  TM=9.971E-01  e=1.898E-12  Homo sapiens
  5wbj-assembly1_A  TM=9.841E-01  e=7.549E-11  Arabidopsis thaliana
  8rcn-assembly1_Y  TM=9.480E-01  e=5.495E-11  Homo sapiens